Protein AF-A0A532D642-F1 (afdb_monomer)

Foldseek 3Di:
DWDWDDDPQKIKIWDWDQDPPPQKIWTKIKIWHQDPVGIDIDIDTDPDIDNDPVVSRVVNVVVVNCQDVVVDPPGHCVVVPPDPPDPWDKDADWDKKWKAFPVGDIFIFTWGIDTPVGTDTGTPDDDDPPTDMDIDDPPPPPPPPDDD

pLDDT: mean 80.84, std 14.76, range [31.06, 94.31]

Mean predicted aligned error: 14.65 Å

Nearest PDB structures (foldseek):
  6uk5-assembly1_B  TM=4.644E-01  e=8.331E-02  Micromonospora echinospora
  5bsz-assembly1_A  TM=4.560E-01  e=1.764E-01  Streptoalloteichus sp. ATCC 53650
  7s81-assembly2_H  TM=3.771E-01  e=1.586E+00  Homo sapiens
  7s81-assembly1_K  TM=3.772E-01  e=1.586E+00  Homo sapiens
  6yfc-assembly1_AB  TM=3.331E-01  e=1.673E+00  Leviviridae sp.

Structure (mmCIF, N/CA/C/O backbone):
data_AF-A0A532D642-F1
#
_entry.id   AF-A0A532D642-F1
#
loop_
_atom_site.group_PDB
_atom_site.id
_atom_site.type_symbol
_atom_site.label_atom_id
_atom_site.label_alt_id
_atom_site.label_comp_id
_atom_site.label_asym_id
_atom_site.label_entity_id
_atom_site.label_seq_id
_atom_site.pdbx_PDB_ins_code
_atom_site.Cartn_x
_atom_site.Cartn_y
_atom_site.Cartn_z
_atom_site.occupancy
_atom_site.B_iso_or_equiv
_atom_site.auth_seq_id
_atom_site.auth_comp_id
_atom_site.auth_asym_id
_atom_site.auth_atom_id
_atom_site.pdbx_PDB_model_num
ATOM 1 N N . MET A 1 1 ? -8.210 1.815 25.943 1.00 55.31 1 MET A N 1
ATOM 2 C CA . MET A 1 1 ? -6.810 1.434 26.228 1.00 55.31 1 MET A CA 1
ATOM 3 C C . MET A 1 1 ? -6.277 0.745 24.981 1.00 55.31 1 MET A C 1
ATOM 5 O O . MET A 1 1 ? -6.653 -0.394 24.751 1.00 55.31 1 MET A O 1
ATOM 9 N N . GLY A 1 2 ? -5.456 1.415 24.165 1.00 65.62 2 GLY A N 1
ATOM 10 C CA . GLY A 1 2 ? -5.080 0.897 22.843 1.00 65.62 2 GLY A CA 1
ATOM 11 C C . GLY A 1 2 ? -4.383 -0.467 22.893 1.00 65.62 2 GLY A C 1
ATOM 12 O O . GLY A 1 2 ? -3.392 -0.641 23.606 1.00 65.62 2 GLY A O 1
ATOM 13 N N . LYS A 1 3 ? -4.922 -1.444 22.157 1.00 81.38 3 LYS A N 1
ATOM 14 C CA . LYS A 1 3 ? -4.371 -2.805 22.065 1.00 81.38 3 LYS A CA 1
ATOM 15 C C . LYS A 1 3 ? -3.459 -2.939 20.857 1.00 81.38 3 LYS A C 1
ATOM 17 O O . LYS A 1 3 ? -3.858 -2.592 19.751 1.00 81.38 3 LYS A O 1
ATOM 22 N N . THR A 1 4 ? -2.290 -3.535 21.055 1.00 89.00 4 THR A N 1
ATOM 23 C CA . THR A 1 4 ? -1.375 -3.891 19.967 1.00 89.00 4 THR A CA 1
ATOM 24 C C . THR A 1 4 ? -1.313 -5.408 19.823 1.00 89.00 4 THR A C 1
ATOM 26 O O . THR A 1 4 ? -1.183 -6.117 20.820 1.00 89.00 4 THR A O 1
ATOM 29 N N . LEU A 1 5 ? -1.420 -5.908 18.594 1.00 90.69 5 LEU A N 1
ATOM 30 C CA . LEU A 1 5 ? -1.369 -7.327 18.260 1.00 90.69 5 LEU A CA 1
ATOM 31 C C . LEU A 1 5 ? -0.498 -7.546 17.024 1.00 90.69 5 LEU A C 1
ATOM 33 O O . LEU A 1 5 ? -0.712 -6.913 15.996 1.00 90.69 5 LEU A O 1
ATOM 37 N N . GLU A 1 6 ? 0.420 -8.503 17.089 1.00 91.69 6 GLU A N 1
ATOM 38 C CA . GLU A 1 6 ? 1.136 -8.982 15.907 1.00 91.69 6 GLU A CA 1
ATOM 39 C C . GLU A 1 6 ? 0.347 -10.100 15.213 1.00 91.69 6 GLU A C 1
ATOM 41 O O . GLU A 1 6 ? -0.095 -11.063 15.844 1.00 91.69 6 GLU A O 1
ATOM 46 N N . TYR A 1 7 ? 0.153 -9.980 13.901 1.00 91.50 7 TYR A N 1
ATOM 47 C CA . TYR A 1 7 ? -0.601 -10.936 13.097 1.00 91.50 7 TYR A CA 1
ATOM 48 C C . TYR A 1 7 ? -0.007 -11.078 11.692 1.00 91.50 7 TYR A C 1
ATOM 50 O O . TYR A 1 7 ? 0.094 -10.108 10.947 1.00 91.50 7 TYR A O 1
ATOM 58 N N . GLN A 1 8 ? 0.398 -12.298 11.319 1.00 87.69 8 GLN A N 1
ATOM 59 C CA . GLN A 1 8 ? 1.015 -12.619 10.018 1.00 87.69 8 GLN A CA 1
ATOM 60 C C . GLN A 1 8 ? 2.177 -11.678 9.619 1.00 87.69 8 GLN A C 1
ATOM 62 O O . GLN A 1 8 ? 2.346 -11.330 8.448 1.00 87.69 8 GLN A O 1
ATOM 67 N N . GLY A 1 9 ? 2.988 -11.242 10.588 1.00 86.81 9 GLY A N 1
ATOM 68 C CA . GLY A 1 9 ? 4.099 -10.308 10.360 1.00 86.81 9 GLY A CA 1
ATOM 69 C C . GLY A 1 9 ? 3.666 -8.864 10.081 1.00 86.81 9 GLY A C 1
ATOM 70 O O . GLY A 1 9 ? 4.433 -8.109 9.494 1.00 86.81 9 GLY A O 1
ATOM 71 N N . TYR A 1 10 ? 2.434 -8.505 10.435 1.00 91.44 10 TYR A N 1
ATOM 72 C CA . TYR A 1 10 ? 1.968 -7.129 10.573 1.00 91.44 10 TYR A CA 1
ATOM 73 C C . TYR A 1 10 ? 1.732 -6.824 12.051 1.00 91.44 10 TYR A C 1
ATOM 75 O O . TYR A 1 10 ? 1.371 -7.718 12.815 1.00 91.44 10 TYR A O 1
ATOM 83 N N . THR A 1 11 ? 1.841 -5.559 12.430 1.00 92.94 11 THR A N 1
ATOM 84 C CA . THR A 1 11 ? 1.452 -5.065 13.750 1.00 92.94 11 THR A CA 1
ATOM 85 C C . THR A 1 11 ? 0.151 -4.289 13.615 1.00 92.94 11 THR A C 1
ATOM 87 O O . THR A 1 11 ? 0.068 -3.322 12.866 1.00 92.94 11 THR A O 1
ATOM 90 N N . ILE A 1 12 ? -0.884 -4.727 14.323 1.00 94.31 12 ILE A N 1
ATOM 91 C CA . ILE A 1 12 ? -2.190 -4.078 14.403 1.00 94.31 12 ILE A CA 1
ATOM 92 C C . ILE A 1 12 ? -2.232 -3.309 15.717 1.00 94.31 12 ILE A C 1
ATOM 94 O O . ILE A 1 12 ? -2.180 -3.912 16.784 1.00 94.31 12 ILE A O 1
ATOM 98 N N . GLN A 1 13 ? -2.369 -1.994 15.655 1.00 93.62 13 GLN A N 1
ATOM 99 C CA . GLN A 1 13 ? -2.566 -1.141 16.817 1.00 93.62 13 GLN A CA 1
ATOM 100 C C . GLN A 1 13 ? -3.976 -0.558 16.782 1.00 93.62 13 GLN A C 1
ATOM 102 O O . GLN A 1 13 ? -4.320 0.186 15.870 1.00 93.62 13 GLN A O 1
ATOM 107 N N . SER A 1 14 ? -4.789 -0.883 17.780 1.00 92.44 14 SER A N 1
ATOM 108 C CA . SER A 1 14 ? -6.112 -0.302 17.982 1.00 92.44 14 SER A CA 1
ATOM 109 C C . SER A 1 14 ? -6.006 1.007 18.755 1.00 92.44 14 SER A C 1
ATOM 111 O O . SER A 1 14 ? -5.344 1.073 19.793 1.00 92.44 14 SER A O 1
ATOM 113 N N . ALA A 1 15 ? -6.650 2.046 18.236 1.00 91.81 15 ALA A N 1
ATOM 114 C CA . ALA A 1 15 ? -6.733 3.367 18.8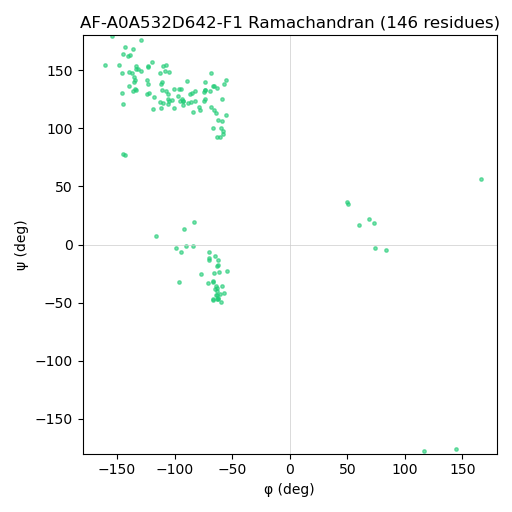42 1.00 91.81 15 ALA A CA 1
ATOM 115 C C . ALA A 1 15 ? -8.128 3.958 18.567 1.00 91.81 15 ALA A C 1
ATOM 117 O O . ALA A 1 15 ? -8.261 4.778 17.660 1.00 91.81 15 ALA A O 1
ATOM 118 N N . PRO A 1 16 ? -9.174 3.513 19.290 1.00 90.00 16 PRO A N 1
ATOM 119 C CA . PRO A 1 16 ? -10.542 3.971 19.073 1.00 90.00 16 PRO A CA 1
ATOM 120 C C . PRO A 1 16 ? -10.675 5.491 19.208 1.00 90.00 16 PRO A C 1
ATOM 122 O O . PRO A 1 16 ? -10.135 6.089 20.137 1.00 90.00 16 PRO A O 1
ATOM 125 N N . ASP A 1 17 ? -11.444 6.103 18.309 1.00 89.38 17 ASP A N 1
ATOM 126 C CA . ASP A 1 17 ? -11.739 7.536 18.353 1.00 89.38 17 ASP A CA 1
ATOM 127 C C . ASP A 1 17 ? -13.091 7.771 19.042 1.00 89.38 17 ASP A C 1
ATOM 129 O O . ASP A 1 17 ? -14.095 7.137 18.700 1.00 89.38 17 ASP A O 1
ATOM 133 N N . HIS A 1 18 ? -13.142 8.735 19.960 1.00 87.62 18 HIS A N 1
ATOM 134 C CA . HIS A 1 18 ? -14.391 9.184 20.572 1.00 87.62 18 HIS A CA 1
ATOM 135 C C . HIS A 1 18 ? -15.066 10.257 19.705 1.00 87.62 18 HIS A C 1
ATOM 137 O O . HIS A 1 18 ? -14.475 11.301 19.419 1.00 87.62 18 HIS A O 1
ATOM 143 N N . LEU A 1 19 ? -16.312 10.017 19.291 1.00 85.50 19 LEU A N 1
ATOM 144 C CA . LEU A 1 19 ? -17.110 10.972 18.523 1.00 85.50 19 LEU A CA 1
ATOM 145 C C . LEU A 1 19 ? -17.876 11.890 19.483 1.00 85.50 19 LEU A C 1
ATOM 147 O O . LEU A 1 19 ? -18.685 11.432 20.289 1.00 85.50 19 LEU A O 1
ATOM 151 N N . ALA A 1 20 ? -17.643 13.199 19.365 1.00 72.12 20 ALA A N 1
ATOM 152 C CA . ALA A 1 20 ? -18.203 14.217 20.258 1.00 72.12 20 ALA A CA 1
ATOM 153 C C . ALA A 1 20 ? -19.744 14.324 20.222 1.00 72.12 20 ALA A C 1
ATOM 155 O O . ALA A 1 20 ? -20.332 14.839 21.167 1.00 72.12 20 ALA A O 1
ATOM 156 N N . ASP A 1 21 ? -20.394 13.813 19.173 1.00 68.94 21 ASP A N 1
ATOM 157 C CA . ASP A 1 21 ? -21.831 14.001 18.922 1.00 68.94 21 ASP A CA 1
ATOM 158 C C . ASP A 1 21 ? -22.771 13.028 19.665 1.00 68.94 21 ASP A C 1
ATOM 160 O O . ASP A 1 21 ? -23.988 13.150 19.534 1.00 68.94 21 ASP A O 1
ATOM 164 N N . GLY A 1 22 ? -22.278 12.069 20.463 1.00 62.78 22 GLY A N 1
ATOM 165 C CA . GLY A 1 22 ? -23.204 11.243 21.257 1.00 62.78 22 GLY A CA 1
ATOM 166 C C . GLY A 1 22 ? -22.654 9.970 21.884 1.00 62.78 22 GLY A C 1
ATOM 167 O O . GLY A 1 22 ? -23.209 8.906 21.622 1.00 62.78 22 GLY A O 1
ATOM 168 N N . GLU A 1 23 ? -21.593 10.074 22.692 1.00 77.19 23 GLU A N 1
ATOM 169 C CA . GLU A 1 23 ? -21.009 8.957 23.470 1.00 77.19 23 GLU A CA 1
ATOM 170 C C . GLU A 1 23 ? -20.716 7.695 22.642 1.00 77.19 23 GLU A C 1
ATOM 172 O O . GLU A 1 23 ? -20.867 6.561 23.093 1.00 77.19 23 GLU A O 1
ATOM 177 N N . LYS A 1 24 ? -20.321 7.888 21.384 1.00 88.00 24 LYS A N 1
ATOM 178 C CA . LYS A 1 24 ? -20.074 6.799 20.444 1.00 88.00 24 LYS A CA 1
ATOM 179 C C . LYS A 1 24 ? -18.597 6.705 20.127 1.00 88.00 24 LYS A C 1
ATOM 181 O O . LYS A 1 24 ? -17.920 7.703 19.890 1.00 88.00 24 LYS A O 1
ATOM 186 N N . TRP A 1 25 ? -18.117 5.477 20.076 1.00 90.75 25 TRP A N 1
ATOM 187 C CA . TRP A 1 25 ? -16.739 5.142 19.773 1.00 90.75 25 TRP A CA 1
ATOM 188 C C . TRP A 1 25 ? -16.649 4.585 18.366 1.00 90.75 25 TRP A C 1
ATOM 190 O O . TRP A 1 25 ? -17.388 3.676 18.002 1.00 90.75 25 TRP A O 1
ATOM 200 N N . ARG A 1 26 ? -15.737 5.107 17.557 1.00 91.44 26 ARG A N 1
ATOM 201 C CA . ARG A 1 26 ? -15.445 4.551 16.239 1.00 91.44 26 ARG A CA 1
ATOM 202 C C . ARG A 1 26 ? -14.181 3.716 16.331 1.00 91.44 26 ARG A C 1
ATOM 204 O O . ARG A 1 26 ? -13.185 4.164 16.899 1.00 91.44 26 ARG A O 1
ATOM 211 N N . LEU A 1 27 ? -14.204 2.515 15.752 1.00 91.31 27 LEU A N 1
ATOM 212 C CA . LEU A 1 27 ? -12.969 1.746 15.635 1.00 91.31 27 LEU A CA 1
ATOM 213 C C . LEU A 1 27 ? -12.015 2.468 14.687 1.00 91.31 27 LEU A C 1
ATOM 215 O O . LEU A 1 27 ? -12.401 2.956 13.621 1.00 91.31 27 LEU A O 1
ATOM 219 N N . ARG A 1 28 ? -10.758 2.522 15.094 1.00 92.94 28 ARG A N 1
ATOM 220 C CA . ARG A 1 28 ? -9.661 3.034 14.293 1.00 92.94 28 ARG A CA 1
ATOM 221 C C . ARG A 1 28 ? -8.443 2.209 14.637 1.00 92.94 28 ARG A C 1
ATOM 223 O O . ARG A 1 28 ? -8.152 1.963 15.807 1.00 92.94 28 ARG A O 1
ATOM 230 N N . ILE A 1 29 ? -7.779 1.729 13.600 1.00 94.06 29 ILE A N 1
ATOM 231 C CA . ILE A 1 29 ? -6.609 0.880 13.727 1.00 94.06 29 ILE A CA 1
ATOM 232 C C . ILE A 1 29 ? -5.491 1.381 12.827 1.00 94.06 29 ILE A C 1
ATOM 234 O O . ILE A 1 29 ? -5.728 1.925 11.750 1.00 94.06 29 ILE A O 1
ATOM 238 N N . PHE A 1 30 ? -4.264 1.130 13.251 1.00 93.38 30 PHE A N 1
ATOM 239 C CA . PHE A 1 30 ? -3.065 1.314 12.457 1.00 93.38 30 PHE A CA 1
ATOM 240 C C . PHE A 1 30 ? -2.468 -0.056 12.192 1.00 93.38 30 PHE A C 1
ATOM 242 O O . PHE A 1 30 ? -2.178 -0.801 13.124 1.00 93.38 30 PHE A O 1
ATOM 249 N N . ILE A 1 31 ? -2.307 -0.400 10.920 1.00 93.50 31 ILE A N 1
ATOM 250 C CA . ILE A 1 31 ? -1.587 -1.603 10.516 1.00 93.50 31 ILE A CA 1
ATOM 251 C C . ILE A 1 31 ? -0.208 -1.159 10.060 1.00 93.50 31 ILE A C 1
ATOM 253 O O . ILE A 1 31 ? -0.097 -0.313 9.169 1.00 93.50 31 ILE A O 1
ATOM 257 N N . SER A 1 32 ? 0.835 -1.720 10.660 1.00 91.56 32 SER A N 1
ATOM 258 C CA . SER A 1 32 ? 2.214 -1.470 10.272 1.00 91.56 32 SER A CA 1
ATOM 259 C C . SER A 1 32 ? 2.963 -2.746 9.912 1.00 91.56 32 SER A C 1
ATOM 261 O O . SER A 1 32 ? 2.626 -3.848 10.341 1.00 91.56 32 SER A O 1
ATOM 263 N N . VAL A 1 33 ? 3.972 -2.592 9.064 1.00 90.56 33 VAL A N 1
ATOM 264 C CA . VAL A 1 33 ? 4.956 -3.621 8.744 1.00 90.56 33 VAL A CA 1
ATOM 265 C C . VAL A 1 33 ? 6.330 -2.973 8.786 1.00 90.56 33 VAL A C 1
ATOM 267 O O . VAL A 1 33 ? 6.511 -1.875 8.259 1.00 90.56 33 VAL A O 1
ATOM 270 N N . ASP A 1 34 ? 7.270 -3.636 9.445 1.00 85.38 34 ASP A N 1
ATOM 271 C CA . ASP A 1 34 ? 8.675 -3.250 9.422 1.00 85.38 34 ASP A CA 1
ATOM 272 C C . ASP A 1 34 ? 9.378 -4.027 8.306 1.00 85.38 34 ASP A C 1
ATOM 274 O O . ASP A 1 34 ? 9.298 -5.258 8.248 1.00 85.38 34 ASP A O 1
ATOM 278 N N . ASP A 1 35 ? 10.009 -3.310 7.380 1.00 76.88 35 ASP A N 1
ATOM 279 C CA . ASP A 1 35 ? 10.806 -3.892 6.307 1.00 76.88 35 ASP A CA 1
ATOM 280 C C . ASP A 1 35 ? 12.197 -3.239 6.233 1.00 76.88 35 ASP A C 1
ATOM 282 O O . ASP A 1 35 ? 12.525 -2.305 6.961 1.00 76.88 35 ASP A O 1
ATOM 286 N N . HIS A 1 36 ? 13.059 -3.731 5.339 1.00 67.62 36 HIS A N 1
ATOM 287 C CA . HIS A 1 36 ? 14.419 -3.198 5.186 1.00 67.62 36 HIS A CA 1
ATOM 288 C C . HIS A 1 36 ? 14.478 -1.717 4.754 1.00 67.62 36 HIS A C 1
ATOM 290 O O . HIS A 1 36 ? 15.551 -1.119 4.794 1.00 67.62 36 HIS A O 1
ATOM 296 N N . GLN A 1 37 ? 13.363 -1.133 4.304 1.00 67.00 37 GLN A N 1
ATOM 297 C CA . GLN A 1 37 ? 13.224 0.275 3.925 1.00 67.00 37 GLN A CA 1
ATOM 298 C C . GLN A 1 37 ? 12.588 1.125 5.041 1.00 67.00 37 GLN A C 1
ATOM 300 O O . GLN A 1 37 ? 12.504 2.345 4.887 1.00 67.00 37 GLN A O 1
ATOM 305 N N . GLY A 1 38 ? 12.186 0.509 6.158 1.00 76.69 38 GLY A N 1
ATOM 306 C CA . GLY A 1 38 ? 11.612 1.148 7.337 1.00 76.69 38 GLY A CA 1
ATOM 307 C C . GLY A 1 38 ? 10.169 0.722 7.621 1.00 76.69 38 GLY A C 1
ATOM 308 O O . GLY A 1 38 ? 9.569 -0.093 6.923 1.00 76.69 38 GLY A O 1
ATOM 309 N N . VAL A 1 39 ? 9.585 1.317 8.662 1.00 84.38 39 VAL A N 1
ATOM 310 C CA . VAL A 1 39 ? 8.218 0.996 9.088 1.00 84.38 39 VAL A CA 1
ATOM 311 C C . VAL A 1 39 ? 7.204 1.681 8.176 1.00 84.38 39 VAL A C 1
ATOM 313 O O . VAL A 1 39 ? 7.084 2.907 8.158 1.00 84.38 39 VAL A O 1
ATOM 316 N N . LYS A 1 40 ? 6.418 0.885 7.450 1.00 87.00 40 LYS A N 1
ATOM 317 C CA . LYS A 1 40 ? 5.237 1.353 6.715 1.00 87.00 40 LYS A CA 1
ATOM 318 C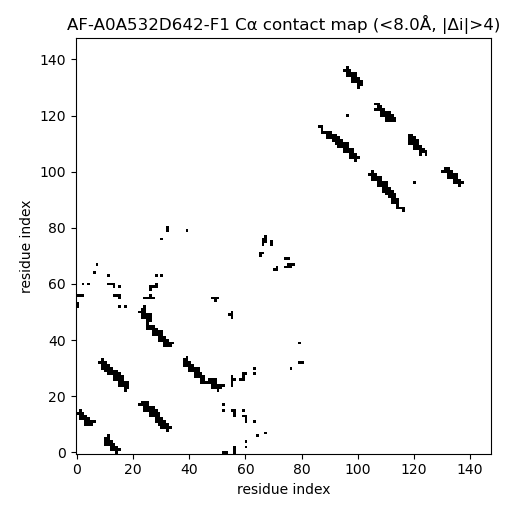 C . LYS A 1 40 ? 4.021 1.187 7.609 1.00 87.00 40 LYS A C 1
ATOM 320 O O . LYS A 1 40 ? 3.735 0.073 8.028 1.00 87.00 40 LYS A O 1
ATOM 325 N N . ALA A 1 41 ? 3.284 2.263 7.863 1.00 89.88 41 ALA A N 1
ATOM 326 C CA . ALA A 1 41 ? 2.041 2.235 8.630 1.00 89.88 41 ALA A CA 1
ATOM 327 C C . ALA A 1 41 ? 0.889 2.837 7.817 1.00 89.88 41 ALA A C 1
ATOM 329 O O . ALA A 1 41 ? 1.078 3.817 7.094 1.00 89.88 41 ALA A O 1
ATOM 330 N N . ARG A 1 42 ? -0.305 2.254 7.933 1.00 90.19 42 ARG A N 1
ATOM 331 C CA . ARG A 1 42 ? -1.534 2.749 7.309 1.00 90.19 42 ARG A CA 1
ATOM 332 C C . ARG A 1 42 ? -2.680 2.700 8.311 1.00 90.19 42 ARG A C 1
ATOM 334 O O . ARG A 1 42 ? -2.806 1.749 9.079 1.00 90.19 42 ARG A O 1
ATOM 341 N N . GLU A 1 43 ? -3.498 3.740 8.289 1.00 92.94 43 GLU A N 1
ATOM 342 C CA . GLU A 1 43 ? -4.686 3.859 9.123 1.00 92.94 43 GLU A CA 1
ATOM 343 C C . GLU A 1 43 ? -5.911 3.264 8.425 1.00 92.94 43 GLU A C 1
ATOM 345 O O . GLU A 1 43 ? -6.106 3.462 7.224 1.00 92.94 43 GLU A O 1
ATOM 350 N N . PHE A 1 44 ? -6.753 2.582 9.198 1.00 91.38 44 PHE A N 1
ATOM 351 C CA . PHE A 1 44 ? -8.050 2.089 8.763 1.00 91.38 44 PHE A CA 1
ATOM 352 C C . PHE A 1 44 ? -9.116 2.396 9.813 1.00 91.38 44 PHE A C 1
ATOM 354 O O . PHE A 1 44 ? -8.887 2.279 11.017 1.00 91.38 44 PHE A O 1
ATOM 361 N N . SER A 1 45 ? -10.306 2.750 9.346 1.00 91.12 45 SER A N 1
ATOM 362 C CA . SER A 1 45 ? -11.494 2.944 10.173 1.00 91.12 45 SER A CA 1
ATOM 363 C C . SER A 1 45 ? -12.713 2.344 9.476 1.00 91.12 45 SER A C 1
ATOM 365 O O . SER A 1 45 ? -12.680 2.049 8.279 1.00 91.12 45 SER A O 1
ATOM 367 N N . ALA A 1 46 ? -13.774 2.127 10.246 1.00 86.12 46 ALA A N 1
ATOM 368 C CA . ALA A 1 46 ? -15.065 1.695 9.732 1.00 86.12 46 ALA A CA 1
ATOM 369 C C . ALA A 1 46 ? -16.146 2.697 10.146 1.00 86.12 46 ALA A C 1
ATOM 371 O O . ALA A 1 46 ? -16.040 3.328 11.198 1.00 86.12 46 ALA A O 1
ATOM 372 N N . ASP A 1 47 ? -17.210 2.790 9.349 1.00 85.25 47 ASP A N 1
ATOM 373 C CA . ASP A 1 47 ? -18.356 3.668 9.634 1.00 85.25 47 ASP A CA 1
ATOM 374 C C . ASP A 1 47 ? -19.201 3.178 10.823 1.00 85.25 47 ASP A C 1
ATOM 376 O O . ASP A 1 47 ? -20.036 3.909 11.355 1.00 85.25 47 ASP A O 1
ATOM 380 N N . VAL A 1 48 ? -18.983 1.933 11.258 1.00 86.88 48 VAL A N 1
ATOM 381 C CA . VAL A 1 48 ? -19.653 1.346 12.420 1.00 86.88 48 VAL A CA 1
ATOM 382 C C . VAL A 1 48 ? -19.160 2.013 13.702 1.00 86.88 48 VAL A C 1
ATOM 384 O O . VAL A 1 48 ? -17.958 2.140 13.947 1.00 86.88 48 VAL A O 1
ATOM 387 N N . VAL A 1 49 ? -20.120 2.386 14.542 1.00 90.94 49 VAL A N 1
ATOM 388 C CA . VAL A 1 49 ? -19.907 3.008 15.848 1.00 90.94 49 VAL A CA 1
ATOM 389 C C . VAL A 1 49 ? -20.353 2.073 16.968 1.00 90.94 49 VAL A C 1
ATOM 391 O O . VAL A 1 49 ? -21.315 1.323 16.817 1.00 90.94 49 VAL A O 1
ATOM 394 N N . TYR A 1 50 ? -19.662 2.152 18.096 1.00 89.38 50 TYR A N 1
ATOM 395 C CA . TYR A 1 50 ? -19.822 1.307 19.273 1.00 89.38 50 TYR A CA 1
ATOM 396 C C . TYR A 1 50 ? -20.192 2.151 20.487 1.00 89.38 50 TYR A C 1
ATOM 398 O O . TYR A 1 50 ? -19.902 3.348 20.534 1.00 89.38 50 TYR A O 1
ATOM 406 N N . ALA A 1 51 ? -20.823 1.527 21.478 1.00 88.88 51 ALA A N 1
ATOM 407 C CA . ALA A 1 51 ? -21.219 2.221 22.699 1.00 88.88 51 ALA A CA 1
ATOM 408 C C . ALA A 1 51 ? -20.031 2.452 23.645 1.00 88.88 51 ALA A C 1
ATOM 410 O O . ALA A 1 51 ? -20.043 3.382 24.444 1.00 88.88 51 ALA A O 1
ATOM 411 N N . THR A 1 52 ? -18.991 1.616 23.566 1.00 90.25 52 THR A N 1
ATOM 412 C CA . THR A 1 52 ? -17.845 1.678 24.482 1.00 90.25 52 THR A CA 1
ATOM 413 C C . THR A 1 52 ? -16.510 1.596 23.750 1.00 90.25 52 THR A C 1
ATOM 415 O O . THR A 1 52 ? -16.398 0.974 22.691 1.00 90.25 52 THR A O 1
ATOM 418 N N . GLU A 1 53 ? -15.471 2.175 24.356 1.00 89.50 53 GLU A N 1
ATOM 419 C CA . GLU A 1 53 ? -14.090 2.071 23.868 1.00 89.50 53 GLU A CA 1
ATOM 420 C C . GLU A 1 53 ? -13.645 0.604 23.766 1.00 89.50 53 GLU A C 1
ATOM 422 O O . GLU A 1 53 ? -13.038 0.196 22.780 1.00 89.50 53 GLU A O 1
ATOM 427 N N . GLN A 1 54 ? -13.991 -0.215 24.765 1.00 89.56 54 GLN A N 1
ATOM 42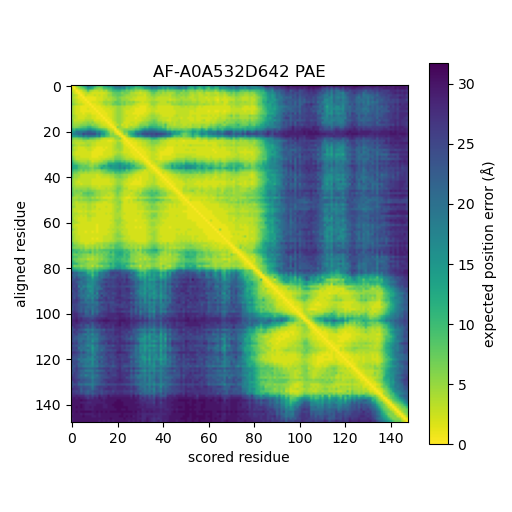8 C CA . GLN A 1 54 ? -13.584 -1.619 24.831 1.00 89.56 54 GLN A CA 1
ATOM 429 C C . GLN A 1 54 ? -14.186 -2.457 23.699 1.00 89.56 54 GLN A C 1
ATOM 431 O O . GLN A 1 54 ? -13.521 -3.344 23.159 1.00 89.56 54 GLN A O 1
ATOM 436 N N . GLU A 1 55 ? -15.436 -2.179 23.340 1.00 90.56 55 GLU A N 1
ATOM 437 C CA . GLU A 1 55 ? -16.109 -2.817 22.215 1.00 90.56 55 GLU A CA 1
ATOM 438 C C . GLU A 1 55 ? -15.444 -2.399 20.895 1.00 90.56 55 GLU A C 1
ATOM 440 O O . GLU A 1 55 ? -15.043 -3.263 20.110 1.00 90.56 55 GLU A O 1
ATOM 445 N N . ALA A 1 56 ? -15.185 -1.100 20.707 1.00 90.75 56 ALA A N 1
ATOM 446 C CA . ALA A 1 56 ? -14.442 -0.597 19.551 1.00 90.75 56 ALA A CA 1
ATOM 447 C C . ALA A 1 56 ? -13.030 -1.203 19.437 1.00 90.75 56 ALA A C 1
ATOM 449 O O . ALA A 1 56 ? -12.589 -1.500 18.329 1.00 90.75 56 ALA A O 1
ATOM 450 N N . ASP A 1 57 ? -12.346 -1.457 20.556 1.00 90.31 57 ASP A N 1
ATOM 451 C CA . ASP A 1 57 ? -11.034 -2.116 20.586 1.00 90.31 57 ASP A CA 1
ATOM 452 C C . ASP A 1 57 ? -11.096 -3.583 20.136 1.00 90.31 57 ASP A C 1
ATOM 454 O O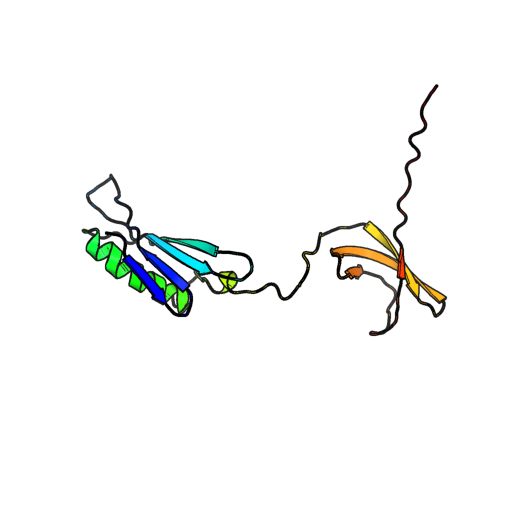 . ASP A 1 57 ? -10.284 -4.029 19.322 1.00 90.31 57 ASP A O 1
ATOM 458 N N . ILE A 1 58 ? -12.049 -4.360 20.665 1.00 90.69 58 ILE A N 1
ATOM 459 C CA . ILE A 1 58 ? -12.215 -5.778 20.301 1.00 90.69 58 ILE A CA 1
ATOM 460 C C . ILE A 1 58 ? -12.543 -5.894 18.811 1.00 90.69 58 ILE A C 1
ATOM 462 O O . ILE A 1 58 ? -11.924 -6.686 18.092 1.00 90.69 58 ILE A O 1
ATOM 466 N N . HIS A 1 59 ? -13.482 -5.075 18.339 1.00 92.31 59 HIS A N 1
ATOM 467 C CA . HIS A 1 59 ? -13.869 -5.070 16.937 1.00 92.31 59 HIS A CA 1
ATOM 468 C C . HIS A 1 59 ? -12.786 -4.488 16.029 1.00 92.31 59 HIS A C 1
ATOM 470 O O . HIS A 1 59 ? -12.622 -4.984 14.919 1.00 92.31 59 HIS A O 1
ATOM 476 N N . GLY A 1 60 ? -12.007 -3.509 16.494 1.00 91.81 60 GLY A N 1
ATOM 477 C CA . GLY A 1 60 ? -10.867 -2.953 15.769 1.00 91.81 60 GLY A CA 1
ATOM 478 C C . GLY A 1 60 ? -9.810 -4.011 15.466 1.00 91.81 60 GLY A C 1
ATOM 479 O O . GLY A 1 60 ? -9.420 -4.186 14.312 1.00 91.81 60 GLY A O 1
ATOM 480 N N . VAL A 1 61 ? -9.401 -4.793 16.469 1.00 92.06 61 VAL A N 1
ATOM 481 C CA . VAL A 1 61 ? -8.421 -5.876 16.269 1.00 92.06 61 VAL A CA 1
ATOM 482 C C . VAL A 1 61 ? -8.954 -6.941 15.303 1.00 92.06 61 VAL A C 1
ATOM 484 O O . VAL A 1 61 ? -8.251 -7.335 14.370 1.00 92.06 61 VAL A O 1
ATOM 487 N N . ALA A 1 62 ? -10.208 -7.371 15.475 1.00 92.94 62 ALA A N 1
ATOM 488 C CA . ALA A 1 62 ? -10.839 -8.341 14.578 1.00 92.94 62 ALA A CA 1
ATOM 489 C C . ALA A 1 62 ? -10.973 -7.803 13.141 1.00 92.94 62 ALA A C 1
ATOM 491 O O . ALA A 1 62 ? -10.778 -8.537 12.170 1.00 92.94 62 ALA A O 1
ATOM 492 N N . PHE A 1 63 ? -11.269 -6.512 12.991 1.00 92.19 63 PHE A N 1
ATOM 493 C CA . PHE A 1 63 ? -11.307 -5.827 11.703 1.00 92.19 63 PHE A CA 1
ATOM 494 C C . PHE A 1 63 ? -9.925 -5.805 11.038 1.00 92.19 63 PHE A C 1
ATOM 496 O O . PHE A 1 63 ? -9.815 -6.141 9.861 1.00 92.19 63 PHE A O 1
ATOM 503 N N . GLY A 1 64 ? -8.861 -5.527 11.798 1.00 91.75 64 GLY A N 1
ATOM 504 C CA . GLY A 1 64 ? -7.482 -5.572 11.307 1.00 91.75 64 GLY A CA 1
ATOM 505 C C . GLY A 1 64 ? -7.062 -6.952 10.800 1.00 91.75 64 GLY A C 1
ATOM 506 O O . GLY A 1 64 ? -6.474 -7.064 9.727 1.00 91.75 64 GLY A O 1
ATOM 507 N N . GLN A 1 65 ? -7.432 -8.018 11.513 1.00 93.12 65 GLN A N 1
ATOM 508 C CA . GLN A 1 65 ? -7.184 -9.392 11.061 1.00 93.12 65 GLN A CA 1
ATOM 509 C C . GLN A 1 65 ? -7.933 -9.705 9.760 1.00 93.12 65 GLN A C 1
ATOM 511 O O . GLN A 1 65 ? -7.353 -10.261 8.832 1.00 93.12 65 GLN A O 1
ATOM 516 N N . ARG A 1 66 ? -9.203 -9.292 9.649 1.00 92.44 66 ARG A N 1
ATOM 517 C CA . ARG A 1 66 ? -9.991 -9.460 8.416 1.00 92.44 66 ARG A CA 1
ATOM 518 C C . ARG A 1 66 ? -9.418 -8.674 7.236 1.00 92.44 66 ARG A C 1
ATOM 520 O O . ARG A 1 66 ? -9.491 -9.167 6.114 1.00 92.44 66 ARG A O 1
ATOM 527 N N . LEU A 1 67 ? -8.865 -7.486 7.479 1.00 91.62 67 LEU A N 1
ATOM 528 C CA . LEU A 1 67 ? -8.162 -6.683 6.474 1.00 91.62 67 LEU A CA 1
ATOM 529 C C . LEU A 1 67 ? -6.913 -7.397 5.955 1.00 91.62 67 LEU A C 1
ATOM 531 O O . LEU A 1 67 ? -6.714 -7.481 4.744 1.00 91.62 67 LEU A O 1
ATOM 535 N N . ILE A 1 68 ? -6.101 -7.942 6.864 1.00 90.38 68 ILE A N 1
ATOM 536 C CA . ILE A 1 68 ? -4.902 -8.717 6.517 1.00 90.38 68 ILE A CA 1
ATOM 537 C C . ILE A 1 68 ? -5.276 -9.986 5.741 1.00 90.38 68 ILE A C 1
ATOM 539 O O . ILE A 1 68 ? -4.639 -10.299 4.740 1.00 90.38 68 ILE A O 1
ATOM 543 N N . ASP A 1 69 ? -6.360 -10.659 6.131 1.00 90.31 69 ASP A N 1
ATOM 544 C CA . ASP A 1 69 ? -6.898 -11.826 5.425 1.00 90.31 69 ASP A CA 1
ATOM 545 C C . ASP A 1 69 ? -7.533 -11.494 4.056 1.00 90.31 69 ASP A C 1
ATOM 547 O O . ASP A 1 69 ? -7.960 -12.405 3.346 1.00 90.31 69 ASP A O 1
ATOM 551 N N . GLY A 1 70 ? -7.666 -10.213 3.685 1.00 88.19 70 GLY A N 1
ATOM 552 C CA . GLY A 1 70 ? -8.334 -9.790 2.448 1.00 88.19 70 GLY A CA 1
ATOM 553 C C . GLY A 1 70 ? -9.852 -10.020 2.442 1.00 88.19 70 GLY A C 1
ATOM 554 O O . GLY A 1 70 ? -10.461 -10.108 1.380 1.00 88.19 70 GLY A O 1
ATOM 555 N N . LYS A 1 71 ? -10.481 -10.124 3.620 1.00 89.38 71 LYS A N 1
ATOM 556 C CA . LYS A 1 71 ? -11.931 -10.355 3.808 1.00 89.38 71 LYS A CA 1
ATOM 557 C C . LYS A 1 71 ? -12.744 -9.059 3.932 1.00 89.38 71 LYS A C 1
ATOM 559 O O . LYS A 1 71 ? -13.883 -9.090 4.411 1.00 89.38 71 LYS A O 1
ATOM 564 N N . VAL A 1 72 ? -12.144 -7.924 3.584 1.00 84.62 72 VAL A N 1
ATOM 565 C CA . VAL A 1 72 ? -12.780 -6.603 3.573 1.00 84.62 72 VAL A CA 1
ATOM 566 C C . VAL A 1 72 ? -12.726 -6.087 2.143 1.00 84.62 72 VAL A C 1
ATOM 568 O O . VAL A 1 72 ? -11.650 -5.908 1.579 1.00 84.62 72 VAL A O 1
ATOM 571 N N . GLU A 1 73 ? -13.892 -5.900 1.530 1.00 79.44 73 GLU A N 1
ATOM 572 C CA . GLU A 1 73 ? -13.970 -5.471 0.136 1.00 79.44 73 GLU A CA 1
ATOM 573 C C . GLU A 1 73 ? -13.366 -4.073 -0.044 1.00 79.44 73 GLU A C 1
ATOM 575 O O . GLU A 1 73 ? -13.612 -3.159 0.742 1.00 79.44 73 GLU A O 1
ATOM 580 N N . GLY A 1 74 ? -12.540 -3.913 -1.080 1.00 78.56 74 GLY A N 1
ATOM 581 C CA . GLY A 1 74 ? -11.925 -2.631 -1.431 1.00 78.56 74 GLY A CA 1
ATOM 582 C C . GLY A 1 74 ? -10.786 -2.162 -0.517 1.00 78.56 74 GLY A C 1
ATOM 583 O O . GLY A 1 74 ? -10.165 -1.147 -0.825 1.00 78.56 74 GLY A O 1
ATOM 584 N N . GLN A 1 75 ? -10.463 -2.883 0.561 1.00 81.38 75 GLN A N 1
ATOM 585 C CA . GLN A 1 75 ? -9.370 -2.532 1.469 1.00 81.38 75 GLN A CA 1
ATOM 586 C C . GLN A 1 75 ? -8.374 -3.694 1.596 1.00 81.38 75 GLN A C 1
ATOM 588 O O . GLN A 1 75 ? -8.750 -4.836 1.839 1.00 81.38 75 GLN A O 1
ATOM 593 N N . SER A 1 76 ? -7.084 -3.408 1.415 1.00 81.62 76 SER A N 1
ATOM 594 C CA . SER A 1 76 ? -6.008 -4.399 1.505 1.00 81.62 76 SER A CA 1
ATOM 595 C C . SER A 1 76 ? -4.723 -3.761 2.028 1.00 81.62 76 SER A C 1
ATOM 597 O O . SER A 1 76 ? -4.497 -2.558 1.879 1.00 81.62 76 SER A O 1
ATOM 599 N N . VAL A 1 77 ? -3.887 -4.596 2.643 1.00 84.19 77 VAL A N 1
ATOM 600 C CA . VAL A 1 77 ? -2.545 -4.263 3.150 1.00 84.19 77 VAL A CA 1
ATOM 601 C C . VAL A 1 77 ? -1.442 -5.044 2.428 1.00 84.19 77 VAL A C 1
ATOM 603 O O . VAL A 1 77 ? -0.275 -5.012 2.826 1.00 84.19 77 VAL A O 1
ATOM 606 N N . MET A 1 78 ? -1.788 -5.778 1.366 1.00 77.19 78 MET A N 1
ATOM 607 C CA . MET A 1 78 ? -0.826 -6.584 0.605 1.00 77.19 78 MET A CA 1
ATOM 608 C C . MET A 1 78 ? 0.197 -5.718 -0.138 1.00 77.19 78 MET A C 1
ATOM 610 O O . MET A 1 78 ? 1.362 -6.094 -0.258 1.00 77.19 78 MET A O 1
ATOM 614 N N . ASP A 1 79 ? -0.211 -4.528 -0.575 1.00 75.88 79 ASP A N 1
ATOM 615 C CA . ASP A 1 79 ? 0.662 -3.539 -1.207 1.00 75.88 79 ASP A CA 1
ATOM 616 C C . ASP A 1 79 ? 1.728 -2.987 -0.242 1.00 75.88 79 ASP A C 1
ATOM 618 O O . ASP A 1 79 ? 2.814 -2.592 -0.666 1.00 75.88 79 ASP A O 1
ATOM 622 N N . MET A 1 80 ? 1.482 -3.031 1.071 1.00 78.19 80 MET A N 1
ATOM 623 C CA . MET A 1 80 ? 2.481 -2.630 2.068 1.00 78.19 80 MET A CA 1
ATOM 624 C C . MET A 1 80 ? 3.693 -3.574 2.084 1.00 78.19 80 MET A C 1
ATOM 626 O O . MET A 1 80 ? 4.809 -3.122 2.333 1.00 78.19 80 MET A O 1
ATOM 630 N N . LYS A 1 81 ? 3.486 -4.862 1.770 1.00 71.81 81 LYS A N 1
ATOM 631 C CA . LYS A 1 81 ? 4.542 -5.884 1.668 1.00 71.81 81 LYS A CA 1
ATOM 632 C C . LYS A 1 81 ? 5.078 -6.079 0.254 1.00 71.81 81 LYS A C 1
ATOM 634 O O . LYS A 1 81 ? 6.034 -6.837 0.085 1.00 71.81 81 LYS A O 1
ATOM 639 N N . THR A 1 82 ? 4.497 -5.448 -0.772 1.00 63.03 82 THR A N 1
ATOM 640 C CA . THR A 1 82 ? 5.068 -5.558 -2.119 1.00 63.03 82 THR A CA 1
ATOM 641 C C . THR A 1 82 ? 6.423 -4.870 -2.153 1.00 63.03 82 THR A C 1
ATOM 643 O O . THR A 1 82 ? 6.535 -3.651 -2.248 1.00 63.03 82 THR A O 1
ATOM 646 N N . VAL A 1 83 ? 7.465 -5.690 -2.059 1.00 58.06 83 VAL A N 1
ATOM 647 C CA . VAL A 1 83 ? 8.842 -5.291 -2.298 1.00 58.06 83 VAL A CA 1
ATOM 648 C C . VAL A 1 83 ? 8.936 -4.936 -3.776 1.00 58.06 83 VAL A C 1
ATOM 650 O O . VAL A 1 83 ? 8.735 -5.797 -4.641 1.00 58.06 83 VAL A O 1
ATOM 653 N N . ASP A 1 84 ? 9.225 -3.672 -4.081 1.00 59.88 84 ASP A N 1
ATOM 654 C CA . ASP A 1 84 ? 9.710 -3.323 -5.410 1.00 59.88 84 ASP A CA 1
ATOM 655 C C . ASP A 1 84 ? 10.954 -4.184 -5.669 1.00 59.88 84 ASP A C 1
ATOM 657 O O . ASP A 1 84 ? 11.982 -4.035 -5.012 1.00 59.88 84 ASP A O 1
ATOM 661 N N . ARG A 1 85 ? 10.855 -5.140 -6.603 1.00 67.12 85 ARG A N 1
ATOM 662 C CA . ARG A 1 85 ? 11.981 -6.020 -6.964 1.00 67.12 85 ARG A CA 1
ATOM 663 C C . ARG A 1 85 ? 13.137 -5.241 -7.591 1.00 67.12 85 ARG A C 1
ATOM 665 O O . ARG A 1 85 ? 14.197 -5.810 -7.846 1.00 67.12 85 ARG A O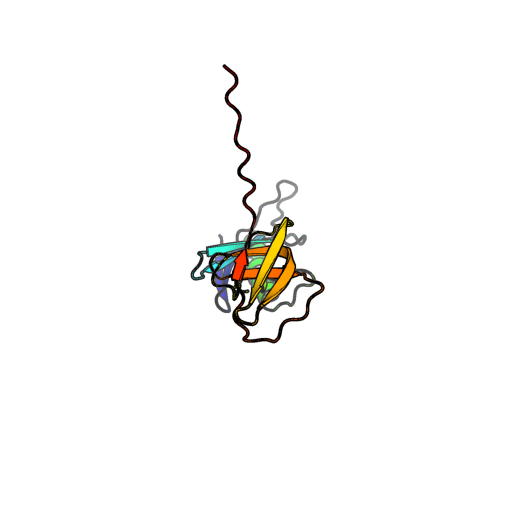 1
ATOM 672 N N . ARG A 1 86 ? 12.937 -3.963 -7.915 1.00 61.53 86 ARG A N 1
ATOM 673 C CA . ARG A 1 86 ? 13.976 -3.099 -8.455 1.00 61.53 86 ARG A CA 1
ATOM 674 C C . ARG A 1 86 ? 14.865 -2.639 -7.313 1.00 61.53 86 ARG A C 1
ATOM 676 O O . ARG A 1 86 ? 14.452 -1.895 -6.436 1.00 61.53 86 ARG A O 1
ATOM 683 N N . ALA A 1 87 ? 16.137 -3.004 -7.404 1.00 63.41 87 ALA A N 1
ATOM 684 C CA . ALA A 1 87 ? 17.163 -2.505 -6.497 1.00 63.41 87 ALA A CA 1
ATOM 685 C C . ALA A 1 87 ? 17.361 -0.976 -6.586 1.00 63.41 87 ALA A C 1
ATOM 687 O O . ALA A 1 87 ? 17.980 -0.392 -5.704 1.00 63.41 87 ALA A O 1
ATOM 688 N N . THR A 1 88 ? 16.888 -0.322 -7.659 1.00 68.94 88 THR A N 1
ATOM 689 C CA . THR A 1 88 ? 17.085 1.118 -7.889 1.00 68.94 88 THR A CA 1
ATOM 690 C C . THR A 1 88 ? 15.822 1.783 -8.461 1.00 68.94 88 THR A C 1
ATOM 692 O O . THR A 1 88 ? 15.191 1.223 -9.366 1.00 68.94 88 THR A O 1
ATOM 695 N N . PRO A 1 89 ? 15.437 2.976 -7.963 1.00 78.25 89 PRO A N 1
ATOM 696 C CA . PRO A 1 89 ? 14.262 3.697 -8.447 1.00 78.25 89 PRO A CA 1
ATOM 697 C C . PRO A 1 89 ? 14.473 4.204 -9.880 1.00 78.25 89 PRO A C 1
ATOM 699 O O . PRO A 1 89 ? 15.587 4.565 -10.266 1.00 78.25 89 PRO A O 1
ATOM 702 N N . ARG A 1 90 ? 13.392 4.259 -10.673 1.00 83.75 90 ARG A N 1
ATOM 703 C CA . ARG A 1 90 ? 13.418 4.786 -12.047 1.00 83.75 90 ARG A CA 1
ATOM 704 C C . ARG A 1 90 ? 12.763 6.162 -12.139 1.00 83.75 90 ARG A C 1
ATOM 706 O O . ARG A 1 90 ? 11.590 6.310 -11.805 1.00 83.75 90 ARG A O 1
ATOM 713 N N . LEU A 1 91 ? 13.492 7.139 -12.669 1.00 85.06 91 LEU A N 1
ATOM 714 C CA . LEU A 1 91 ? 12.967 8.449 -13.034 1.00 85.06 91 LEU A CA 1
ATOM 715 C C . LEU A 1 91 ? 12.299 8.362 -14.408 1.00 85.06 91 LEU A C 1
ATOM 717 O O . LEU A 1 91 ? 12.942 7.966 -15.381 1.00 85.06 91 LEU A O 1
ATOM 721 N N . ARG A 1 92 ? 11.020 8.739 -14.494 1.00 87.44 92 ARG A N 1
ATOM 722 C CA . ARG A 1 92 ? 10.306 8.840 -15.774 1.00 87.44 92 ARG A CA 1
ATOM 723 C C . ARG A 1 92 ? 10.781 10.061 -16.540 1.00 87.44 92 ARG A C 1
ATOM 725 O O . ARG A 1 92 ? 10.849 11.154 -15.986 1.00 87.44 92 ARG A O 1
ATOM 732 N N . VAL A 1 93 ? 11.068 9.868 -17.816 1.00 86.94 93 VAL A N 1
ATOM 733 C CA . VAL A 1 93 ? 11.586 10.906 -18.701 1.00 86.94 93 VAL A CA 1
ATOM 734 C C . VAL A 1 93 ? 11.022 10.719 -20.106 1.00 86.94 93 VAL A C 1
ATOM 736 O O . VAL A 1 93 ? 10.479 9.665 -20.415 1.00 86.94 93 VAL A O 1
ATOM 739 N N . GLN A 1 94 ? 11.119 11.741 -20.955 1.00 89.94 94 GLN A N 1
ATOM 740 C CA . GLN A 1 94 ? 10.706 11.659 -22.359 1.00 89.94 94 GLN A CA 1
ATOM 741 C C . GLN A 1 94 ? 11.639 12.510 -23.215 1.00 89.94 94 GLN A C 1
ATOM 743 O O . GLN A 1 94 ? 11.320 13.639 -23.583 1.00 89.94 94 GLN A O 1
ATOM 748 N N . PHE A 1 95 ? 12.830 11.994 -23.506 1.00 88.69 95 PHE A N 1
ATOM 749 C CA . PHE A 1 95 ? 13.761 12.677 -24.400 1.00 88.69 95 PHE A CA 1
ATOM 750 C C . PHE A 1 95 ? 14.351 11.732 -25.437 1.00 88.69 95 PHE A C 1
ATOM 752 O O . PHE A 1 95 ? 14.481 10.524 -25.224 1.00 88.69 95 PHE A O 1
ATOM 759 N N . ARG A 1 96 ? 14.688 12.306 -26.595 1.00 88.44 96 ARG A N 1
ATOM 760 C CA . ARG A 1 96 ? 15.307 11.576 -27.700 1.00 88.44 9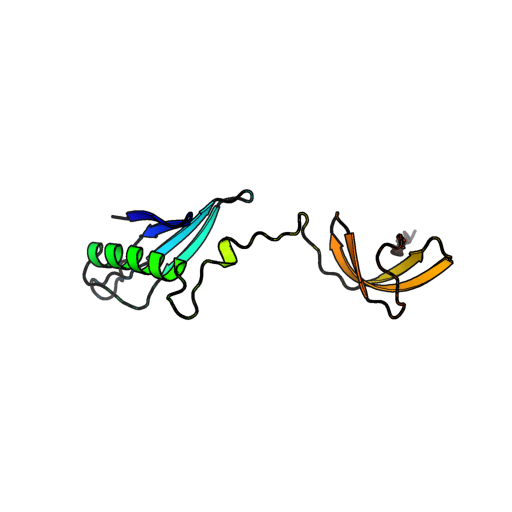6 ARG A CA 1
ATOM 761 C C . ARG A 1 96 ? 16.700 11.089 -27.305 1.00 88.44 96 ARG A C 1
ATOM 763 O O . ARG A 1 96 ? 17.492 11.821 -26.710 1.00 88.44 96 ARG A O 1
ATOM 770 N N . THR A 1 97 ? 16.981 9.847 -27.667 1.00 87.56 97 THR A N 1
ATOM 771 C CA . THR A 1 97 ? 18.253 9.162 -27.454 1.00 87.56 97 THR A CA 1
ATOM 772 C C . THR A 1 97 ? 18.729 8.559 -28.763 1.00 87.56 97 THR A C 1
ATOM 774 O O . THR A 1 97 ? 17.911 8.171 -29.604 1.00 87.56 97 THR A O 1
ATOM 777 N N . THR A 1 98 ? 20.040 8.477 -28.937 1.00 88.88 98 THR A N 1
ATOM 778 C CA . THR A 1 98 ? 20.637 7.601 -29.943 1.00 88.88 98 THR A CA 1
ATOM 779 C C . THR A 1 98 ? 21.226 6.402 -29.231 1.00 88.88 98 THR A C 1
ATOM 781 O O . THR A 1 98 ? 21.660 6.486 -28.084 1.00 88.88 98 THR A O 1
ATOM 784 N N . PHE A 1 99 ? 21.230 5.256 -29.888 1.00 86.25 99 PHE A N 1
ATOM 785 C CA . PHE A 1 99 ? 21.910 4.086 -29.365 1.00 86.25 99 PHE A CA 1
ATOM 786 C C . PHE A 1 99 ? 22.674 3.394 -30.473 1.00 86.25 99 PHE A C 1
ATOM 788 O O . PHE A 1 99 ? 22.258 3.400 -31.629 1.00 86.25 99 PHE A O 1
ATOM 795 N N . SER A 1 100 ? 23.794 2.789 -30.113 1.00 86.38 100 SER A N 1
ATOM 796 C CA . SER A 1 100 ? 24.673 2.107 -31.046 1.00 86.38 100 SER A CA 1
ATOM 797 C C . SER A 1 100 ? 25.110 0.763 -30.486 1.00 86.38 100 SER A C 1
ATOM 799 O O . SER A 1 100 ? 25.308 0.587 -29.284 1.00 86.38 100 SER A O 1
ATOM 801 N N . SER A 1 101 ? 25.242 -0.216 -31.372 1.00 81.06 101 SER A N 1
ATOM 802 C CA . SER A 1 101 ? 25.818 -1.521 -31.065 1.00 81.06 101 SER A CA 1
ATOM 803 C C . SER A 1 101 ? 27.206 -1.654 -31.688 1.00 81.06 101 SER A C 1
ATOM 805 O O . SER A 1 101 ? 27.493 -1.066 -32.733 1.00 81.06 101 SER A O 1
ATOM 807 N N . ALA A 1 102 ? 28.048 -2.508 -31.097 1.00 73.56 102 ALA A N 1
ATOM 808 C CA . ALA A 1 102 ? 29.354 -2.883 -31.646 1.00 73.56 102 ALA A CA 1
ATOM 809 C C . ALA A 1 102 ? 29.271 -3.434 -33.087 1.00 73.56 102 ALA A C 1
ATOM 811 O O . ALA A 1 102 ? 30.227 -3.341 -33.851 1.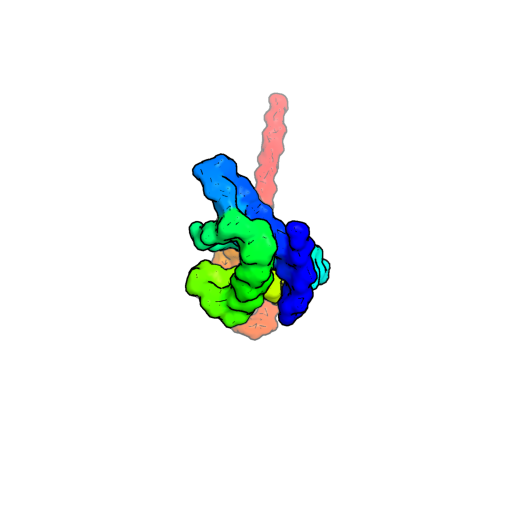00 73.56 102 ALA A O 1
ATOM 812 N N . THR A 1 103 ? 28.105 -3.946 -33.491 1.00 67.62 103 THR A N 1
ATOM 813 C CA . THR A 1 103 ? 27.824 -4.458 -34.843 1.00 67.62 103 THR A CA 1
ATOM 814 C C . THR A 1 103 ? 27.447 -3.369 -35.865 1.00 67.62 103 THR A C 1
ATOM 816 O O . THR A 1 103 ? 26.860 -3.675 -36.900 1.00 67.62 103 THR A O 1
ATOM 819 N N . LYS A 1 104 ? 27.779 -2.091 -35.606 1.00 65.25 104 LYS A N 1
ATOM 820 C CA . LYS A 1 104 ? 27.462 -0.918 -36.456 1.00 65.25 104 LYS A CA 1
ATOM 821 C C . LYS A 1 104 ? 25.964 -0.667 -36.701 1.00 65.25 104 LYS A C 1
ATOM 823 O O . LYS A 1 104 ? 25.611 0.090 -37.602 1.00 65.25 104 LYS A O 1
ATOM 828 N N . ARG A 1 105 ? 25.069 -1.255 -35.904 1.00 67.62 105 ARG A N 1
ATOM 829 C CA . ARG A 1 105 ? 23.655 -0.855 -35.889 1.00 67.62 105 ARG A CA 1
ATOM 830 C C . ARG A 1 105 ? 23.485 0.342 -34.962 1.00 67.62 105 ARG A C 1
ATOM 832 O O . ARG A 1 105 ? 23.691 0.215 -33.757 1.00 67.62 105 ARG A O 1
ATOM 839 N N . GLU A 1 106 ? 23.132 1.484 -35.539 1.00 80.75 106 GLU A N 1
ATOM 840 C CA . GLU A 1 106 ? 22.762 2.703 -34.822 1.00 80.75 106 GLU A CA 1
ATOM 841 C C . GLU A 1 106 ? 21.267 2.969 -35.015 1.00 80.75 106 GLU A C 1
ATOM 843 O O . GLU A 1 106 ? 20.714 2.743 -36.093 1.00 80.75 106 GLU A O 1
ATOM 848 N N . GLY A 1 107 ? 20.604 3.412 -33.954 1.00 84.19 107 GLY A N 1
ATOM 849 C CA . GLY A 1 107 ? 19.183 3.714 -33.948 1.00 84.19 107 GLY A CA 1
ATOM 850 C C . GLY A 1 107 ? 18.879 4.963 -33.137 1.00 84.19 107 GLY A C 1
ATOM 851 O O . GLY A 1 107 ? 19.669 5.420 -32.311 1.00 84.19 107 GLY A O 1
ATOM 852 N N . THR A 1 108 ? 17.695 5.516 -33.373 1.00 88.00 108 THR A N 1
ATOM 853 C CA . THR A 1 108 ? 17.120 6.568 -32.530 1.00 88.00 108 THR A CA 1
ATOM 854 C C . THR A 1 108 ? 15.965 5.989 -31.730 1.00 88.00 108 THR A C 1
ATOM 856 O O . THR A 1 108 ? 15.285 5.058 -32.170 1.00 88.00 108 THR A O 1
ATOM 859 N N . GLY A 1 109 ? 15.742 6.529 -30.540 1.00 89.38 109 GLY A N 1
ATOM 860 C CA . GLY A 1 109 ? 14.622 6.149 -29.696 1.00 89.38 109 GLY A CA 1
ATOM 861 C C . GLY A 1 109 ? 14.215 7.259 -28.741 1.00 89.38 109 GLY A C 1
ATOM 862 O O . GLY A 1 109 ? 14.817 8.336 -28.706 1.00 89.38 109 GLY A O 1
ATOM 863 N N . VAL A 1 110 ? 13.187 6.986 -27.953 1.00 91.12 110 VAL A N 1
ATOM 864 C CA . VAL A 1 110 ? 12.745 7.833 -26.847 1.00 91.12 110 VAL A CA 1
ATOM 865 C C . VAL A 1 110 ? 13.063 7.105 -25.553 1.00 91.12 110 VAL A C 1
ATOM 867 O O . VAL A 1 110 ? 12.616 5.978 -25.342 1.00 91.12 110 VAL A O 1
ATOM 870 N N . MET A 1 111 ? 13.851 7.736 -24.684 1.00 90.12 111 MET A N 1
ATOM 871 C CA . MET A 1 111 ? 14.047 7.228 -23.333 1.00 90.12 111 MET A CA 1
ATOM 872 C C . MET A 1 111 ? 12.789 7.517 -22.522 1.00 90.12 111 MET A C 1
ATOM 874 O O . MET A 1 111 ? 12.378 8.672 -22.430 1.00 90.12 111 MET A O 1
ATOM 878 N N . LEU A 1 112 ? 12.195 6.465 -21.962 1.00 89.44 112 LEU A N 1
ATOM 879 C CA . LEU A 1 112 ? 10.959 6.529 -21.176 1.00 89.44 112 LEU A CA 1
ATOM 880 C C . LEU A 1 112 ? 11.238 6.597 -19.672 1.00 89.44 112 LEU A C 1
ATOM 882 O O . LEU A 1 112 ? 10.469 7.173 -18.900 1.00 89.44 112 LEU A O 1
ATOM 886 N N . ASP A 1 113 ? 12.330 5.966 -19.238 1.00 88.12 113 ASP A N 1
ATOM 887 C CA . ASP A 1 113 ? 12.774 5.983 -17.851 1.00 88.12 113 ASP A CA 1
ATOM 888 C C . ASP A 1 113 ? 14.253 5.598 -17.704 1.00 88.12 113 ASP A C 1
ATOM 890 O O . ASP A 1 113 ? 14.815 4.888 -18.544 1.00 88.12 113 ASP A O 1
ATOM 894 N N . LEU A 1 114 ? 14.877 6.077 -16.624 1.00 87.25 114 LEU A N 1
ATOM 895 C CA . LEU A 1 114 ? 16.277 5.822 -16.282 1.00 87.25 114 LEU A CA 1
ATOM 896 C C . LEU A 1 114 ? 16.474 5.576 -14.784 1.00 87.25 114 LEU A C 1
ATOM 898 O O . LEU A 1 114 ? 15.769 6.127 -13.945 1.00 87.25 114 LEU A O 1
ATOM 902 N N . SER A 1 115 ? 17.459 4.748 -14.464 1.00 84.06 115 SER A N 1
ATOM 903 C CA . SER A 1 115 ? 17.966 4.452 -13.121 1.00 84.06 115 SER A CA 1
ATOM 904 C C . SER A 1 115 ? 19.476 4.270 -13.185 1.00 84.06 115 SER A C 1
ATOM 906 O O . SER A 1 115 ? 20.038 4.112 -14.268 1.00 84.06 115 SER A O 1
ATOM 908 N N . SER A 1 116 ? 20.133 4.204 -12.030 1.00 77.81 116 SER A N 1
ATOM 909 C CA . SER A 1 116 ? 21.549 3.829 -11.957 1.00 77.81 116 SER A CA 1
ATOM 910 C C . SER A 1 116 ? 21.829 2.413 -12.480 1.00 77.81 116 SER A C 1
ATOM 912 O O . SER A 1 116 ? 22.941 2.149 -12.922 1.00 77.81 116 SER A O 1
ATOM 914 N N . GLY A 1 117 ? 20.833 1.517 -12.480 1.00 82.69 117 GLY A N 1
ATOM 915 C CA . GLY A 1 117 ? 20.957 0.153 -13.010 1.00 82.69 117 GLY A CA 1
ATOM 916 C C . GLY A 1 117 ? 20.601 -0.013 -14.492 1.00 82.69 117 GLY A C 1
ATOM 917 O O . GLY A 1 117 ? 20.669 -1.127 -15.004 1.00 82.69 117 GLY A O 1
ATOM 918 N N . GLY A 1 118 ? 20.180 1.049 -15.186 1.00 86.88 118 GLY A N 1
ATOM 919 C CA . GLY A 1 118 ? 19.814 0.982 -16.603 1.00 86.88 118 GLY A CA 1
ATOM 920 C C . GLY A 1 118 ? 18.648 1.888 -16.987 1.00 86.88 118 GLY A C 1
ATOM 921 O O . GLY A 1 118 ? 18.120 2.644 -16.171 1.00 86.88 118 GLY A O 1
ATOM 922 N N . CYS A 1 119 ? 18.224 1.796 -18.244 1.00 88.25 119 CYS A N 1
ATOM 923 C CA . CYS A 1 119 ? 17.180 2.637 -18.829 1.00 88.25 119 CYS A CA 1
ATOM 924 C C . CYS A 1 119 ? 16.195 1.824 -19.680 1.00 88.25 119 CYS A C 1
ATOM 926 O O . CYS A 1 119 ? 16.436 0.653 -19.983 1.00 88.25 119 CYS A O 1
ATOM 928 N N . ARG A 1 120 ? 15.070 2.440 -20.055 1.00 90.12 120 ARG A N 1
ATOM 929 C CA . ARG A 1 120 ? 14.129 1.912 -21.050 1.00 90.12 120 ARG A CA 1
ATOM 930 C C . ARG A 1 120 ? 14.046 2.863 -22.233 1.00 90.12 120 ARG A C 1
ATOM 932 O O . ARG A 1 120 ? 13.775 4.050 -22.055 1.00 90.12 120 ARG A O 1
ATOM 939 N N . ILE A 1 121 ? 14.247 2.315 -23.426 1.00 90.00 121 ILE A N 1
ATOM 940 C CA . ILE A 1 121 ? 14.216 3.046 -24.690 1.00 90.00 121 ILE A CA 1
ATOM 941 C C . ILE A 1 121 ? 13.164 2.399 -25.585 1.00 90.00 121 ILE A C 1
ATOM 943 O O . ILE A 1 121 ? 13.165 1.184 -25.763 1.00 90.00 121 ILE A O 1
ATOM 947 N N . GLU A 1 122 ? 12.284 3.214 -26.146 1.00 92.06 122 GLU A N 1
ATOM 948 C CA . GLU A 1 122 ? 11.375 2.822 -27.217 1.00 92.06 122 GLU A CA 1
ATOM 949 C C . GLU A 1 122 ? 11.976 3.244 -28.561 1.00 92.06 122 GLU A C 1
ATOM 951 O O . GLU A 1 122 ? 12.382 4.395 -28.729 1.00 92.06 122 GLU A O 1
ATOM 956 N N . SER A 1 123 ? 12.079 2.318 -29.512 1.00 89.25 123 SER A N 1
ATOM 957 C CA . SER A 1 123 ? 12.684 2.558 -30.825 1.00 89.25 123 SER A CA 1
ATOM 958 C C . SER A 1 123 ? 11.973 1.745 -31.906 1.00 89.25 123 SER A C 1
ATOM 960 O O . SER A 1 123 ? 11.554 0.622 -31.627 1.00 89.25 123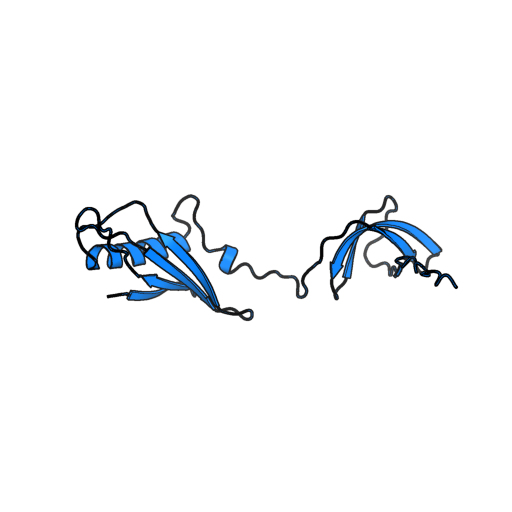 SER A O 1
ATOM 962 N N . PRO A 1 124 ? 11.882 2.254 -33.150 1.00 87.00 124 PRO A N 1
ATOM 963 C CA . PRO A 1 124 ? 11.416 1.462 -34.287 1.00 87.00 124 PRO A CA 1
ATOM 964 C C . PRO A 1 124 ? 12.411 0.370 -34.724 1.00 87.00 124 PRO A C 1
ATOM 966 O O . PRO A 1 124 ? 12.065 -0.471 -35.548 1.00 87.00 124 PRO A O 1
ATOM 969 N N . VAL A 1 125 ? 13.651 0.382 -34.220 1.00 86.06 125 VAL A N 1
ATOM 970 C CA . VAL A 1 125 ? 14.686 -0.594 -34.585 1.00 86.06 125 VAL A CA 1
ATOM 971 C C . VAL A 1 125 ? 14.668 -1.764 -33.601 1.00 86.06 125 VAL A C 1
ATOM 973 O O . VAL A 1 125 ? 14.909 -1.584 -32.409 1.00 86.06 125 VAL A O 1
ATOM 976 N N . THR A 1 126 ? 14.431 -2.976 -34.106 1.00 84.12 126 THR A N 1
ATOM 977 C CA . THR A 1 126 ? 14.490 -4.209 -33.308 1.00 84.12 126 THR A CA 1
ATOM 978 C C . THR A 1 126 ? 15.934 -4.585 -32.989 1.00 84.12 126 THR A C 1
ATOM 980 O O . THR A 1 126 ? 16.802 -4.610 -33.870 1.00 84.12 126 THR A O 1
ATOM 983 N N . VAL A 1 127 ? 16.182 -4.903 -31.721 1.00 83.00 127 VAL A N 1
ATOM 984 C CA . VAL A 1 127 ? 17.476 -5.368 -31.220 1.00 83.00 127 VAL A CA 1
ATOM 985 C C . VAL A 1 127 ? 17.300 -6.718 -30.542 1.00 83.00 127 VAL A C 1
ATOM 987 O O . VAL A 1 127 ? 16.324 -6.932 -29.824 1.00 83.00 127 VAL A O 1
ATOM 990 N N . GLU A 1 128 ? 18.238 -7.629 -30.783 1.00 82.19 128 GLU A N 1
ATOM 991 C CA . GLU A 1 128 ? 18.195 -8.963 -30.189 1.00 82.19 128 GLU A CA 1
ATOM 992 C C . GLU A 1 128 ? 18.556 -8.907 -28.692 1.00 82.19 128 GLU A C 1
ATOM 994 O O . GLU A 1 128 ? 19.484 -8.180 -28.308 1.00 82.19 128 GLU A O 1
ATOM 999 N N . PRO A 1 129 ? 17.865 -9.671 -27.825 1.00 84.06 129 PRO A N 1
ATOM 1000 C CA . PRO A 1 129 ? 18.228 -9.784 -26.417 1.00 84.06 129 PRO A CA 1
ATOM 1001 C C . PRO A 1 129 ? 19.680 -10.244 -26.227 1.00 84.06 129 PRO A C 1
ATOM 1003 O O . PRO A 1 129 ? 20.179 -11.103 -26.949 1.00 84.06 129 PRO A O 1
ATOM 1006 N N . GLY A 1 130 ? 20.365 -9.683 -25.228 1.00 82.00 130 GLY A N 1
ATOM 1007 C CA . GLY A 1 130 ? 21.762 -10.020 -24.918 1.00 82.00 130 GLY A CA 1
ATOM 1008 C C . GLY A 1 130 ? 22.808 -9.276 -25.756 1.00 82.00 130 GLY A C 1
ATOM 1009 O O . GLY A 1 130 ? 23.999 -9.388 -25.474 1.00 82.00 130 GLY A O 1
ATOM 1010 N N . VAL A 1 131 ? 22.393 -8.470 -26.738 1.00 80.31 131 VAL A N 1
ATOM 1011 C CA . VAL A 1 131 ? 23.308 -7.594 -27.479 1.00 80.31 131 VAL A CA 1
ATOM 1012 C C . VAL A 1 131 ? 23.721 -6.404 -26.613 1.00 80.31 131 VAL A C 1
ATOM 1014 O O . VAL A 1 131 ? 22.885 -5.708 -26.038 1.00 80.31 131 VAL A O 1
ATOM 1017 N N . LEU A 1 132 ? 25.028 -6.138 -26.558 1.00 82.75 132 LEU A N 1
ATOM 1018 C CA . LEU A 1 132 ? 25.569 -4.945 -25.914 1.00 82.75 132 LEU A CA 1
ATOM 1019 C C . LEU A 1 132 ? 25.310 -3.710 -26.783 1.00 82.75 132 LEU A C 1
ATOM 1021 O O . LEU A 1 132 ? 25.675 -3.661 -27.965 1.00 82.75 132 LEU A O 1
ATOM 1025 N N . ILE A 1 133 ? 24.676 -2.712 -26.171 1.00 85.38 133 ILE A N 1
ATOM 1026 C CA . ILE A 1 133 ? 24.281 -1.458 -26.806 1.00 85.38 133 ILE A CA 1
ATOM 1027 C C . ILE A 1 133 ? 24.684 -0.305 -25.886 1.00 85.38 133 ILE A C 1
ATOM 1029 O O . ILE A 1 133 ? 24.412 -0.336 -24.686 1.00 85.38 133 ILE A O 1
ATOM 1033 N N . GLY A 1 134 ? 25.319 0.717 -26.454 1.00 83.69 134 GLY A N 1
ATOM 1034 C CA . GLY A 1 134 ? 25.552 1.994 -25.792 1.00 83.69 134 GLY A CA 1
ATOM 1035 C C . GLY A 1 134 ? 24.434 2.970 -26.135 1.00 83.69 134 GLY A C 1
ATOM 1036 O O . GLY A 1 134 ? 24.175 3.210 -27.310 1.00 83.69 134 GLY A O 1
ATOM 1037 N N . ALA A 1 135 ? 23.777 3.544 -25.129 1.00 80.50 135 ALA A N 1
ATOM 1038 C CA . ALA A 1 135 ? 22.847 4.653 -25.322 1.00 80.50 135 ALA A CA 1
ATOM 1039 C C . ALA A 1 135 ? 23.583 5.974 -25.083 1.00 80.50 135 ALA A C 1
ATOM 1041 O O . ALA A 1 135 ? 24.161 6.188 -24.017 1.00 80.50 135 ALA A O 1
ATOM 1042 N N . ALA A 1 136 ? 23.564 6.856 -26.076 1.00 77.12 136 ALA A N 1
ATOM 1043 C CA . ALA A 1 136 ? 24.113 8.192 -25.988 1.00 77.12 136 ALA A CA 1
ATOM 1044 C C . ALA A 1 136 ? 22.975 9.206 -25.917 1.00 77.12 136 ALA A C 1
ATOM 1046 O O . ALA A 1 136 ? 22.044 9.221 -26.724 1.00 77.12 136 ALA A O 1
ATOM 1047 N N . HIS A 1 137 ? 23.096 10.122 -24.968 1.00 65.50 137 HIS A N 1
ATOM 1048 C CA . HIS A 1 137 ? 22.301 11.330 -24.979 1.00 65.50 137 HIS A CA 1
ATOM 1049 C C . HIS A 1 137 ? 23.164 12.497 -25.408 1.00 65.50 137 HIS A C 1
ATOM 1051 O O . HIS A 1 137 ? 24.175 12.800 -24.774 1.00 65.50 137 HIS A O 1
ATOM 1057 N N . LEU A 1 138 ? 22.736 13.182 -26.471 1.00 49.28 138 LEU A N 1
ATOM 1058 C CA . LEU A 1 138 ? 23.208 14.531 -26.734 1.00 49.28 138 LEU A CA 1
ATOM 1059 C C . LEU A 1 138 ? 22.743 15.415 -25.571 1.00 49.28 138 LEU A C 1
ATOM 1061 O O . LEU A 1 138 ? 21.652 15.983 -25.595 1.00 49.28 138 LEU A O 1
ATOM 1065 N N . CYS A 1 139 ? 23.592 15.571 -24.558 1.00 37.72 139 CYS A N 1
ATOM 1066 C CA . CYS A 1 139 ? 23.595 16.786 -23.762 1.00 37.72 139 CYS A CA 1
ATOM 1067 C C . CYS A 1 139 ? 23.919 17.925 -24.730 1.00 37.72 139 CYS A C 1
ATOM 1069 O O . CYS A 1 139 ? 25.087 18.214 -24.994 1.00 37.72 139 CYS A O 1
ATOM 1071 N N . ALA A 1 140 ? 22.890 18.553 -25.300 1.00 38.59 140 ALA A N 1
ATOM 1072 C CA . ALA A 1 140 ? 23.039 19.845 -25.941 1.00 38.59 140 ALA A CA 1
ATOM 1073 C C . ALA A 1 140 ? 23.590 20.804 -24.878 1.00 38.59 140 ALA A C 1
ATOM 1075 O O . ALA A 1 140 ? 22.844 21.354 -24.069 1.00 38.59 140 ALA A O 1
ATOM 1076 N N . ARG A 1 141 ? 24.917 20.979 -24.846 1.00 36.19 141 ARG A N 1
ATOM 1077 C CA . ARG A 1 141 ? 25.545 22.105 -24.160 1.00 36.19 141 ARG A CA 1
ATOM 1078 C C . ARG A 1 141 ? 24.954 23.356 -24.802 1.00 36.19 141 ARG A C 1
ATOM 1080 O O . ARG A 1 141 ? 25.427 23.787 -25.852 1.00 36.19 141 ARG A O 1
ATOM 1087 N N . ARG A 1 142 ? 23.933 23.961 -24.189 1.00 33.84 142 ARG A N 1
ATOM 1088 C CA . ARG A 1 142 ? 23.694 25.390 -24.388 1.00 33.84 142 ARG A CA 1
ATOM 1089 C C . ARG A 1 142 ? 24.965 26.076 -23.898 1.00 33.84 142 ARG A C 1
ATOM 1091 O O . ARG A 1 142 ? 25.173 26.203 -22.697 1.00 33.84 142 ARG A O 1
ATOM 1098 N N . ARG A 1 143 ? 25.846 26.475 -24.821 1.00 35.06 143 ARG A N 1
ATOM 1099 C CA . ARG A 1 143 ? 26.763 27.581 -24.542 1.00 35.06 143 ARG A CA 1
ATOM 1100 C C . ARG A 1 143 ? 25.859 28.769 -24.231 1.00 35.06 143 ARG A C 1
ATOM 1102 O O . ARG A 1 143 ? 25.203 29.281 -25.132 1.00 35.06 143 ARG A O 1
ATOM 1109 N N . MET A 1 144 ? 25.772 29.160 -22.965 1.00 31.06 144 MET A N 1
ATOM 1110 C CA . MET A 1 144 ? 25.402 30.531 -22.641 1.00 31.06 144 MET A CA 1
ATOM 1111 C C . MET A 1 144 ? 26.499 31.406 -23.244 1.00 31.06 144 MET A C 1
ATOM 1113 O O . MET A 1 144 ? 27.639 31.370 -22.786 1.00 31.06 144 MET A O 1
ATOM 1117 N N . ALA A 1 145 ? 26.177 32.103 -24.331 1.00 39.44 145 ALA A N 1
ATOM 1118 C CA . ALA A 1 145 ? 26.987 33.217 -24.784 1.00 39.44 145 ALA A CA 1
ATOM 1119 C C . ALA A 1 145 ? 26.911 34.284 -23.685 1.00 39.44 145 ALA A C 1
ATOM 1121 O O . ALA A 1 145 ? 25.830 34.800 -23.405 1.00 39.44 145 ALA A O 1
ATOM 1122 N N . ALA A 1 146 ? 28.035 34.542 -23.016 1.00 37.50 146 ALA A N 1
ATOM 1123 C CA . ALA A 1 146 ? 28.208 35.766 -22.253 1.00 37.50 146 ALA A CA 1
ATOM 1124 C C . ALA A 1 146 ? 28.285 36.900 -23.280 1.00 37.50 146 ALA A C 1
ATOM 1126 O O . ALA A 1 146 ? 29.120 36.852 -24.184 1.00 37.50 146 ALA A O 1
ATOM 1127 N N . HIS A 1 147 ? 27.341 37.831 -23.201 1.00 40.09 147 HIS A N 1
ATOM 1128 C CA . HIS A 1 147 ? 27.381 39.068 -23.963 1.00 40.09 147 HIS A CA 1
ATOM 1129 C C . HIS A 1 147 ? 28.286 40.046 -23.199 1.00 40.09 147 HIS A C 1
ATOM 1131 O O . HIS A 1 147 ? 28.152 40.133 -21.977 1.00 40.09 147 HIS A O 1
ATOM 1137 N N . ASP A 1 148 ? 29.209 40.669 -23.937 1.00 49.06 148 ASP A N 1
ATOM 1138 C CA . ASP A 1 148 ? 30.147 41.732 -23.522 1.00 49.06 148 ASP A CA 1
ATOM 1139 C C . ASP A 1 148 ? 29.453 42.872 -22.756 1.00 49.06 148 ASP A C 1
ATOM 1141 O O . ASP A 1 148 ? 28.355 43.287 -23.211 1.00 49.06 148 ASP A O 1
#

Secondary structure (D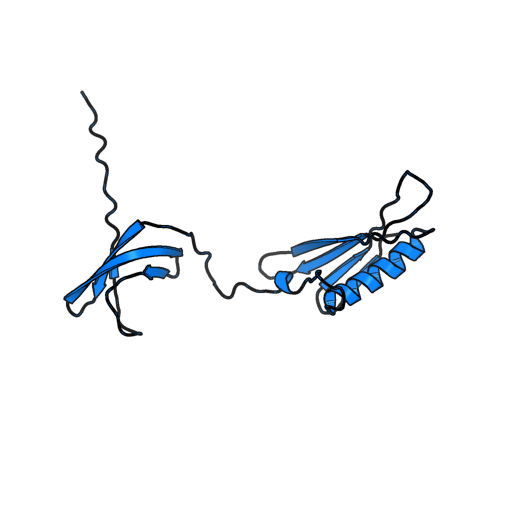SSP, 8-state):
---EEEETTEEEEE-PEEETTTTEEEEEEEEEEEETTEEEEEEEEEEEEESSHHHHHHHHHHHHHHHHTT-STT--SHHHH---S-SS--EEEEEEEEEEETTS-EEEEEEEEEETTEEEEE-SS---TT--EEEE------------

Radius of gyration: 26.45 Å; Cα contacts (8 Å, |Δi|>4): 249; chains: 1; bounding box: 53×54×63 Å

Solvent-accessible surface area (backbone atoms only — not comparable to full-atom values): 8962 Å² total; per-residue (Å²): 130,70,50,74,46,80,54,96,82,29,39,37,34,19,53,55,43,78,44,90,88,67,72,31,15,28,24,23,30,37,44,29,37,79,51,101,92,46,76,48,70,48,81,49,71,56,94,63,70,28,79,38,61,69,56,14,39,57,51,21,52,54,48,49,53,34,28,70,70,58,74,35,88,99,45,74,56,66,73,79,69,59,70,71,86,60,94,55,73,67,51,78,48,85,46,75,30,39,34,38,31,91,83,75,53,69,46,61,30,37,32,49,30,39,35,95,86,48,70,43,71,51,53,93,67,88,74,68,88,90,64,70,66,51,76,46,67,86,77,76,75,76,75,78,78,80,77,132

Sequence (148 aa):
MGKTLEYQGYTIQSAPDHLADGEKWRLRIFISVDDHQGVKAREFSADVVYATEQEADIHGVAFGQRLIDGKVEGQSVMDMKTVDRRATPRLRVQFRTTFSSATKREGTGVMLDLSSGGCRIESPVTVEPGVLIGAAHLCARRRMAAHD